Protein AF-A0A936ANW8-F1 (afdb_monomer)

pLDDT: mean 78.65, std 13.29, range [48.34, 96.19]

Radius of gyration: 29.64 Å; Cα contacts (8 Å, |Δi|>4): 29; chains: 1; bounding box: 87×62×58 Å

Foldseek 3Di:
DDDDDDDDDDDDDDDDDDDDDDDDDDDWDADPVGDTDQPDDLVVDWDDDPNHTDDDPDDDGPPDPDPPDDDDDDDDDDPPPPQDPVNVVVVVVVVD

Secondary structure (DSSP, 8-state):
----------PPPPPP-------------B-TTSPBP----GGG--EEETTEEE---------SS---S----------SS-S-HHHHHHHHHH--

Solvent-accessible surface area (backbone atoms only — not comparable to full-atom values): 7340 Å² total; per-residue (Å²): 139,83,84,83,82,81,82,76,76,82,72,82,79,85,78,88,83,87,88,82,89,85,85,85,83,89,84,86,52,62,52,98,88,67,50,76,61,68,85,78,57,72,89,80,59,84,48,67,55,100,86,40,82,49,86,81,92,77,82,81,68,89,67,64,102,62,80,84,62,88,79,86,82,84,84,88,78,87,81,86,72,80,71,49,80,68,55,54,52,51,53,55,63,74,75,108

Mean predicted aligned error: 15.37 Å

Sequence (96 aa):
MSAQEVIQEPKPAITLRLETDLVSIDVTVIDRQGNYIRDMKPDEFTLYEDGKPRKIDFFTTNDSLTLTRPLAVVFALDTSGSLKPEESRTLHQAAM

Structure (mmCIF, N/CA/C/O backbone):
data_AF-A0A936ANW8-F1
#
_entry.id   AF-A0A936ANW8-F1
#
loop_
_atom_site.group_PDB
_atom_site.id
_atom_site.type_symbol
_atom_site.label_atom_id
_atom_site.label_alt_id
_atom_site.label_comp_id
_atom_site.label_asym_id
_atom_site.label_entity_id
_atom_site.label_seq_id
_atom_site.pdbx_PDB_ins_code
_atom_site.Cartn_x
_atom_site.Cartn_y
_atom_site.Cartn_z
_atom_site.occupancy
_atom_site.B_iso_or_equiv
_atom_site.auth_seq_id
_atom_site.auth_comp_id
_atom_site.auth_asym_id
_atom_site.auth_atom_id
_atom_site.pdbx_PDB_model_num
ATOM 1 N N . MET A 1 1 ? -55.950 42.801 21.485 1.00 48.34 1 MET A N 1
ATOM 2 C CA . MET A 1 1 ? -54.923 41.947 22.116 1.00 48.34 1 MET A CA 1
ATOM 3 C C . MET A 1 1 ? -54.037 41.441 20.995 1.00 48.34 1 MET A C 1
ATOM 5 O O . MET A 1 1 ? -54.538 40.704 20.159 1.00 48.34 1 MET A O 1
ATOM 9 N N . SER A 1 2 ? -52.798 41.924 20.902 1.00 48.56 2 SER A N 1
ATOM 10 C CA . SER A 1 2 ? -51.866 41.573 19.821 1.00 48.56 2 SER A CA 1
ATOM 11 C C . SER A 1 2 ? -50.792 40.647 20.379 1.00 48.56 2 SER A C 1
ATOM 13 O O . SER A 1 2 ? -50.127 41.008 21.347 1.00 48.56 2 SER A O 1
ATOM 15 N N . ALA A 1 3 ? -50.653 39.456 19.798 1.00 61.25 3 ALA A N 1
ATOM 16 C CA . ALA A 1 3 ? -49.563 38.540 20.103 1.00 61.25 3 ALA A CA 1
ATOM 17 C C . ALA A 1 3 ? -48.296 39.022 19.382 1.00 61.25 3 ALA A C 1
ATOM 19 O O . ALA A 1 3 ? -48.319 39.237 18.172 1.00 61.25 3 ALA A O 1
ATOM 20 N N . GLN A 1 4 ? -47.214 39.232 20.131 1.00 58.31 4 GLN A N 1
ATOM 21 C CA . GLN A 1 4 ? -45.885 39.440 19.563 1.00 58.31 4 GLN A CA 1
ATOM 22 C C . GLN A 1 4 ? -45.288 38.075 19.228 1.00 58.31 4 GLN A C 1
ATOM 24 O O . GLN A 1 4 ? -45.110 37.231 20.104 1.00 58.31 4 GLN A O 1
ATOM 29 N N . GLU A 1 5 ? -45.001 37.867 17.950 1.00 65.50 5 GLU A N 1
ATOM 30 C CA . GLU A 1 5 ? -44.247 36.725 17.459 1.00 65.50 5 GLU A CA 1
ATOM 31 C C . GLU A 1 5 ? -42.766 36.957 17.778 1.00 65.50 5 GLU A C 1
ATOM 33 O O . GLU A 1 5 ? -42.144 37.902 17.290 1.00 65.50 5 GLU A O 1
ATOM 38 N N . VAL A 1 6 ? -42.218 36.141 18.678 1.00 61.47 6 VAL A N 1
ATOM 39 C CA . VAL A 1 6 ? -40.806 36.205 19.062 1.00 61.47 6 VAL A CA 1
ATOM 40 C C . VAL A 1 6 ? -39.981 35.632 17.914 1.00 61.47 6 VAL A C 1
ATOM 42 O O . VAL A 1 6 ? -39.940 34.418 17.714 1.00 61.47 6 VAL A O 1
ATOM 45 N N . ILE A 1 7 ? -39.316 36.508 17.162 1.00 62.31 7 ILE A N 1
ATOM 46 C CA . ILE A 1 7 ? -38.343 36.114 16.142 1.00 62.31 7 ILE A CA 1
ATOM 47 C C . ILE A 1 7 ? -37.118 35.562 16.882 1.00 62.31 7 ILE A C 1
ATOM 49 O O . ILE A 1 7 ? -36.367 36.310 17.505 1.00 62.31 7 ILE A O 1
ATOM 53 N N . GLN A 1 8 ? -36.946 34.241 16.866 1.00 64.19 8 GLN A N 1
ATOM 54 C CA . GLN A 1 8 ? -35.744 33.594 17.390 1.00 64.19 8 GLN A CA 1
ATOM 55 C C . GLN A 1 8 ? -34.591 33.817 16.406 1.00 64.19 8 GLN A C 1
ATOM 57 O O . GLN A 1 8 ? -34.680 33.417 15.245 1.00 64.19 8 GLN A O 1
ATOM 62 N N . GLU A 1 9 ? -33.509 34.451 16.859 1.00 71.38 9 GLU A N 1
ATOM 63 C CA . GLU A 1 9 ? -32.289 34.585 16.059 1.00 71.38 9 GLU A CA 1
ATOM 64 C C . GLU A 1 9 ? -31.665 33.199 15.798 1.00 71.38 9 GLU A C 1
ATOM 66 O O . GLU A 1 9 ? -31.536 32.393 16.729 1.00 71.38 9 GLU A O 1
ATOM 71 N N . PRO A 1 10 ? -31.263 32.886 14.551 1.00 69.75 10 PRO A N 1
ATOM 72 C CA . PRO A 1 10 ? -30.645 31.609 14.234 1.00 69.75 10 PRO A CA 1
ATOM 73 C C . PRO A 1 10 ? -29.278 31.518 14.918 1.00 69.75 10 PRO A C 1
ATOM 75 O O . PRO A 1 10 ? -28.334 32.234 14.585 1.00 69.75 10 PRO A O 1
ATOM 78 N N . LYS A 1 11 ? -29.171 30.611 15.891 1.00 74.06 11 LYS A N 1
ATOM 79 C CA . LYS A 1 11 ? -27.916 30.300 16.578 1.00 74.06 11 LYS A CA 1
ATOM 80 C C . LYS A 1 11 ? -26.887 29.819 15.541 1.00 74.06 11 LYS A C 1
ATOM 82 O O . LYS A 1 11 ? -27.215 28.915 14.769 1.00 74.06 11 LYS A O 1
ATOM 87 N N . PRO A 1 12 ? -25.663 30.378 15.500 1.00 72.94 12 PRO A N 1
ATOM 88 C CA . PRO A 1 12 ? -24.676 29.984 14.505 1.00 72.94 12 PRO A CA 1
ATOM 89 C C . PRO A 1 12 ? -24.368 28.490 14.637 1.00 72.94 12 PRO A C 1
ATOM 91 O O . PRO A 1 12 ? -24.051 27.997 15.723 1.00 72.94 12 PRO A O 1
ATOM 94 N N . ALA A 1 13 ? -24.504 27.764 13.527 1.00 78.50 13 ALA A N 1
ATOM 95 C CA . ALA A 1 13 ? -24.202 26.344 13.463 1.00 78.50 13 ALA A CA 1
ATOM 96 C C . ALA A 1 13 ? -22.695 26.131 13.670 1.00 78.50 13 ALA A C 1
ATOM 98 O O . ALA A 1 13 ? -21.866 26.689 12.949 1.00 78.50 13 ALA A O 1
ATOM 99 N N . ILE A 1 14 ? -22.335 25.320 14.664 1.00 81.88 14 ILE A N 1
ATOM 100 C CA . ILE A 1 14 ? -20.943 24.943 14.915 1.00 81.88 14 ILE A CA 1
ATOM 101 C C . ILE A 1 14 ? -20.499 24.035 13.763 1.00 81.88 14 ILE A C 1
ATOM 103 O O . ILE A 1 14 ? -21.048 22.951 13.581 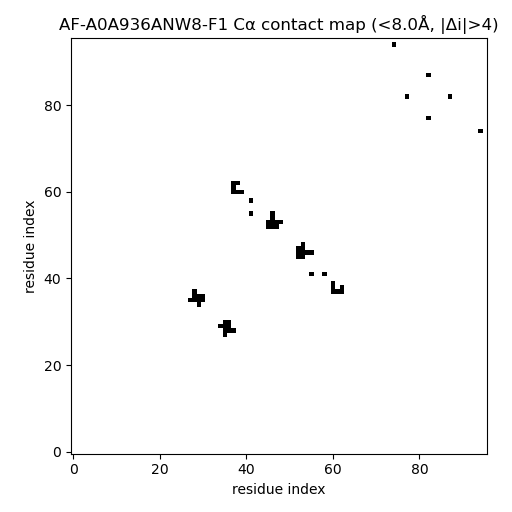1.00 81.88 14 ILE A O 1
ATOM 107 N N . THR A 1 15 ? -19.516 24.480 12.980 1.00 82.81 15 THR A N 1
ATOM 108 C CA . THR A 1 15 ? -18.925 23.683 11.896 1.00 82.81 15 THR A CA 1
ATOM 109 C C . THR A 1 15 ? -17.670 22.992 12.416 1.00 82.81 15 THR A C 1
ATOM 111 O O . THR A 1 15 ? -16.715 23.661 12.806 1.00 82.81 15 THR A O 1
ATOM 114 N N . LEU A 1 16 ? -17.664 21.658 12.429 1.00 85.69 16 LEU A N 1
ATOM 115 C CA . LEU A 1 16 ? -16.488 20.861 12.776 1.00 85.69 16 LEU A CA 1
ATOM 116 C C . LEU A 1 16 ? -15.660 20.611 11.506 1.00 85.69 16 LEU A C 1
ATOM 118 O O . LEU A 1 16 ? -16.175 20.058 10.536 1.00 85.69 16 LEU A O 1
ATOM 122 N N . ARG A 1 17 ? -14.383 21.003 11.509 1.00 82.00 17 ARG A N 1
ATOM 123 C CA . ARG A 1 17 ? -13.422 20.703 10.438 1.00 82.00 17 ARG A CA 1
ATOM 124 C C . ARG A 1 17 ? -12.315 19.825 11.015 1.00 82.00 17 ARG A C 1
ATOM 126 O O . ARG A 1 17 ? -11.723 20.186 12.025 1.00 82.00 17 ARG A O 1
ATOM 133 N N . LEU A 1 18 ? -12.074 18.680 10.382 1.00 84.38 18 LEU A N 1
ATOM 134 C CA . LEU A 1 18 ? -11.023 17.734 10.750 1.00 84.38 18 LEU A CA 1
ATOM 135 C C . LEU A 1 18 ? -9.997 17.675 9.618 1.00 84.38 18 LEU A C 1
ATOM 137 O O . LEU A 1 18 ? -10.370 17.479 8.462 1.00 84.38 18 LEU A O 1
ATOM 141 N N . GLU A 1 19 ? -8.726 17.845 9.962 1.00 84.38 19 GLU A N 1
ATOM 142 C CA . GLU A 1 19 ? -7.589 17.634 9.065 1.00 84.38 19 GLU A CA 1
ATOM 143 C C . GLU A 1 19 ? -6.913 16.320 9.463 1.00 84.38 19 GLU A C 1
ATOM 145 O O . GLU A 1 19 ? -6.728 16.047 10.649 1.00 84.38 19 GLU A O 1
ATOM 150 N N . THR A 1 20 ? -6.617 15.473 8.480 1.00 82.56 20 THR A N 1
ATOM 151 C CA . THR A 1 20 ? -5.977 14.172 8.688 1.00 82.56 20 THR A CA 1
ATOM 152 C C . THR A 1 20 ? -4.975 13.918 7.577 1.00 82.56 20 THR A C 1
ATOM 154 O O . THR A 1 20 ? -5.257 14.199 6.411 1.00 82.56 20 THR A O 1
ATOM 157 N N . ASP A 1 21 ? -3.839 13.334 7.943 1.00 83.38 21 ASP A N 1
ATOM 158 C CA . ASP A 1 21 ? -2.826 12.903 6.991 1.00 83.38 21 ASP A CA 1
ATOM 159 C C . ASP A 1 21 ? -3.148 11.488 6.512 1.00 83.38 21 ASP A C 1
ATOM 161 O O . ASP A 1 21 ? -3.387 10.581 7.312 1.00 83.38 21 ASP A O 1
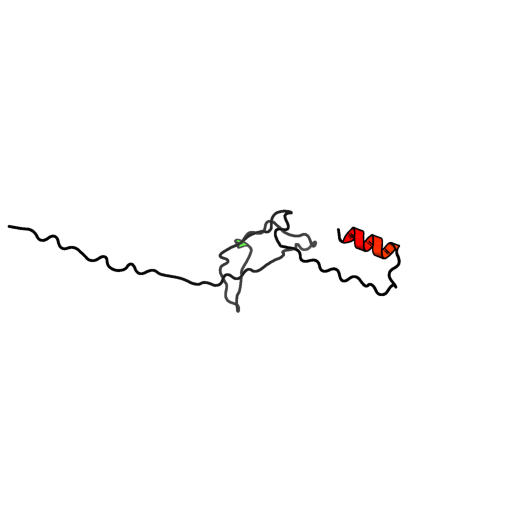ATOM 165 N N . LEU A 1 22 ? -3.176 11.302 5.194 1.00 87.44 22 LEU A N 1
ATOM 166 C CA . LEU A 1 22 ? -3.329 9.990 4.578 1.00 87.44 22 LEU A CA 1
ATOM 167 C C . LEU A 1 22 ? -1.952 9.490 4.149 1.00 87.44 22 LEU A C 1
ATOM 169 O O . LEU A 1 22 ? -1.296 10.098 3.305 1.00 87.44 22 LEU A O 1
ATOM 173 N N . VAL A 1 23 ? -1.533 8.359 4.715 1.00 89.62 23 VAL A N 1
ATOM 174 C CA . VAL A 1 23 ? -0.266 7.701 4.381 1.00 89.62 23 VAL A CA 1
ATOM 175 C C . VAL A 1 23 ? -0.563 6.455 3.554 1.00 89.62 23 VAL A C 1
ATOM 177 O O . VAL A 1 23 ? -1.319 5.587 3.983 1.00 89.62 23 VAL A O 1
ATOM 180 N N . SER A 1 24 ? 0.021 6.374 2.357 1.00 89.00 24 SER A N 1
ATOM 181 C CA . SER A 1 24 ? -0.105 5.216 1.462 1.00 89.00 24 SER A CA 1
ATOM 182 C C . SER A 1 24 ? 1.143 4.342 1.544 1.00 89.00 24 SER A 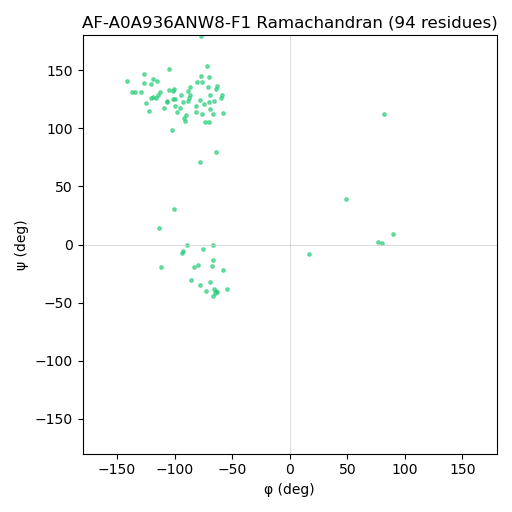C 1
ATOM 184 O O . SER A 1 24 ? 2.259 4.854 1.468 1.00 89.00 24 SER A O 1
ATOM 186 N N . ILE A 1 25 ? 0.951 3.030 1.689 1.00 89.06 25 ILE A N 1
ATOM 187 C CA . ILE A 1 25 ? 2.027 2.036 1.773 1.00 89.06 25 ILE A CA 1
ATOM 188 C C . ILE A 1 25 ? 1.846 1.036 0.634 1.00 89.06 25 ILE A C 1
ATOM 190 O O . ILE A 1 25 ? 0.785 0.426 0.504 1.00 89.06 25 ILE A O 1
ATOM 194 N N . ASP A 1 26 ? 2.895 0.843 -0.162 1.00 88.56 26 ASP A N 1
ATOM 195 C CA . ASP A 1 26 ? 2.913 -0.149 -1.232 1.00 88.56 26 ASP A CA 1
ATOM 196 C C . ASP A 1 26 ? 3.529 -1.459 -0.742 1.00 88.56 26 ASP A C 1
ATOM 198 O O . ASP A 1 26 ? 4.632 -1.477 -0.193 1.00 88.56 26 ASP A O 1
ATOM 202 N N . VAL A 1 27 ? 2.826 -2.569 -0.970 1.00 89.00 27 VAL A N 1
ATOM 203 C CA . VAL A 1 27 ? 3.262 -3.908 -0.561 1.00 89.00 27 VAL A CA 1
ATOM 204 C C . VAL A 1 27 ? 3.234 -4.846 -1.763 1.00 89.00 27 VAL A C 1
ATOM 206 O O . VAL A 1 27 ? 2.314 -4.812 -2.576 1.00 89.00 27 VAL A O 1
ATOM 209 N N . THR A 1 28 ? 4.255 -5.694 -1.877 1.00 90.12 28 THR A N 1
ATOM 210 C CA . THR A 1 28 ? 4.325 -6.777 -2.865 1.00 90.12 28 THR A CA 1
ATOM 211 C C . THR A 1 28 ? 4.421 -8.105 -2.131 1.00 90.12 28 THR A C 1
ATOM 21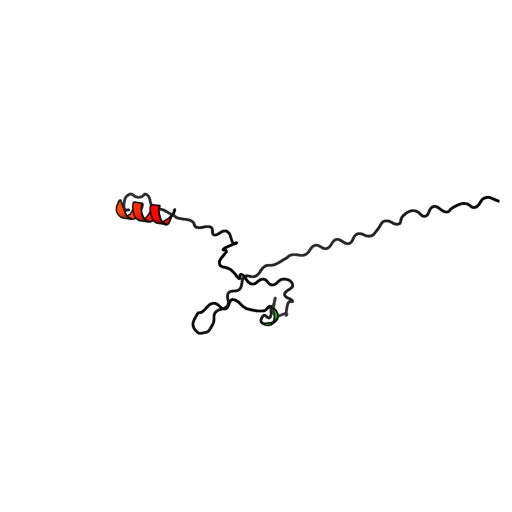3 O O . THR A 1 28 ? 5.296 -8.277 -1.285 1.00 90.12 28 THR A O 1
ATOM 216 N N . VAL A 1 29 ? 3.530 -9.041 -2.461 1.00 90.75 29 VAL A N 1
ATOM 217 C CA . VAL A 1 29 ? 3.479 -10.370 -1.844 1.00 90.75 29 VAL A CA 1
ATOM 218 C C . VAL A 1 29 ? 3.865 -11.422 -2.881 1.00 90.75 29 VAL A C 1
ATOM 220 O O . VAL A 1 29 ? 3.352 -11.423 -4.003 1.00 90.75 29 VAL A O 1
ATOM 223 N N . ILE A 1 30 ? 4.780 -12.313 -2.501 1.00 93.50 30 ILE A N 1
ATOM 224 C CA . ILE A 1 30 ? 5.245 -13.434 -3.323 1.00 93.50 30 ILE A CA 1
ATOM 225 C C . ILE A 1 30 ? 5.108 -14.748 -2.555 1.00 93.50 30 ILE A C 1
ATOM 227 O O . ILE A 1 30 ? 5.270 -14.781 -1.333 1.00 93.50 30 ILE A O 1
ATOM 231 N N . ASP A 1 31 ? 4.816 -15.831 -3.271 1.00 93.06 31 ASP A N 1
ATOM 232 C CA . ASP A 1 31 ? 4.841 -17.178 -2.710 1.00 93.06 31 ASP A CA 1
ATOM 233 C C . ASP A 1 31 ? 6.282 -17.714 -2.575 1.00 93.06 31 ASP A C 1
ATOM 235 O O . ASP A 1 31 ? 7.270 -17.067 -2.934 1.00 93.06 31 ASP A O 1
ATOM 239 N N . ARG A 1 32 ? 6.418 -18.940 -2.058 1.00 95.88 32 ARG A N 1
ATOM 240 C CA . ARG A 1 32 ? 7.729 -19.593 -1.885 1.00 95.88 32 ARG A CA 1
ATOM 241 C C . ARG A 1 32 ? 8.416 -19.954 -3.204 1.00 95.88 32 ARG A C 1
ATOM 243 O O . ARG A 1 32 ? 9.609 -20.241 -3.198 1.00 95.88 32 ARG A O 1
ATOM 250 N N . GLN A 1 33 ? 7.669 -20.005 -4.298 1.00 95.88 33 GLN A N 1
ATOM 251 C CA . GLN A 1 33 ? 8.152 -20.306 -5.640 1.00 95.88 33 GLN A CA 1
ATOM 252 C C . GLN A 1 33 ? 8.508 -19.026 -6.419 1.00 95.88 33 GLN A C 1
ATOM 254 O O . GLN A 1 33 ? 9.061 -19.122 -7.512 1.00 95.88 33 GLN A O 1
ATOM 259 N N . GLY A 1 34 ? 8.244 -17.844 -5.850 1.00 92.81 34 GLY A N 1
ATOM 260 C CA . GLY A 1 34 ? 8.500 -16.540 -6.456 1.00 92.81 34 GLY A CA 1
ATOM 261 C C . GLY A 1 34 ? 7.340 -15.993 -7.291 1.00 92.81 34 GLY A C 1
ATOM 262 O O . GLY A 1 34 ? 7.517 -14.983 -7.972 1.00 92.81 34 GLY A O 1
ATOM 263 N N . ASN A 1 35 ? 6.158 -16.614 -7.259 1.00 90.69 35 ASN A N 1
ATOM 264 C CA . ASN A 1 35 ? 4.996 -16.099 -7.976 1.00 90.69 35 ASN A CA 1
ATOM 265 C C . ASN A 1 35 ? 4.326 -14.974 -7.184 1.00 90.69 35 ASN A C 1
ATOM 267 O O . ASN A 1 35 ? 4.153 -15.065 -5.969 1.00 90.69 35 ASN A O 1
ATOM 271 N N . TYR A 1 36 ? 3.893 -13.929 -7.890 1.00 89.12 36 TYR A N 1
ATOM 272 C CA . TYR A 1 36 ? 3.116 -12.844 -7.297 1.00 89.12 36 TYR A CA 1
ATOM 273 C C . TYR A 1 36 ? 1.719 -13.306 -6.894 1.00 89.12 36 TYR A C 1
ATOM 275 O O . TYR A 1 36 ? 0.969 -13.823 -7.728 1.00 89.12 36 TYR A O 1
ATOM 283 N N . ILE A 1 37 ? 1.356 -13.017 -5.648 1.00 89.00 37 ILE A N 1
ATOM 284 C CA . ILE A 1 37 ? 0.008 -13.2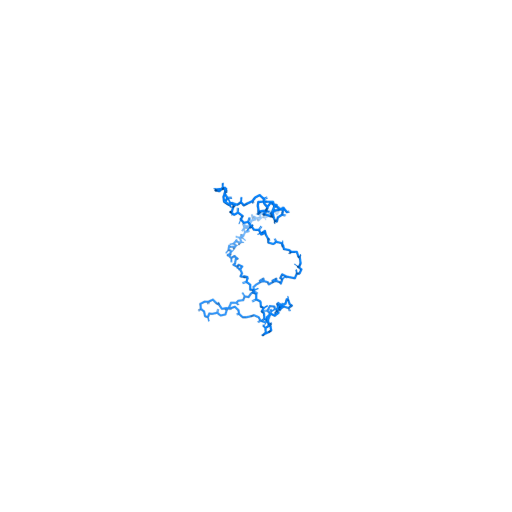24 -5.126 1.00 89.00 37 ILE A CA 1
ATOM 285 C C . ILE A 1 37 ? -0.774 -11.919 -5.306 1.00 89.00 37 ILE A C 1
ATOM 287 O O . ILE A 1 37 ? -0.326 -10.861 -4.864 1.00 89.00 37 ILE A O 1
ATOM 291 N N . ARG A 1 38 ? -1.907 -11.972 -6.015 1.00 84.75 38 ARG A N 1
ATOM 292 C CA . ARG A 1 38 ? -2.651 -10.773 -6.463 1.00 84.75 38 ARG A CA 1
ATOM 293 C C . ARG A 1 38 ? -4.005 -10.591 -5.780 1.00 84.75 38 ARG A C 1
ATOM 295 O O . ARG A 1 38 ? -4.540 -9.489 -5.771 1.00 84.75 38 ARG A O 1
ATOM 302 N N . ASP A 1 39 ? -4.538 -11.651 -5.194 1.00 85.31 39 ASP A N 1
ATOM 303 C CA . ASP A 1 39 ? -5.889 -11.767 -4.643 1.00 85.31 39 ASP A CA 1
ATOM 304 C C . ASP A 1 39 ? -5.934 -11.612 -3.114 1.00 85.31 39 ASP A C 1
ATOM 306 O O . ASP A 1 39 ? -6.794 -12.180 -2.442 1.00 85.31 39 ASP A O 1
ATOM 310 N N . MET A 1 40 ? -5.008 -10.823 -2.563 1.00 89.19 40 MET A N 1
ATOM 311 C CA . MET A 1 40 ? -4.905 -10.611 -1.121 1.00 89.19 40 MET A CA 1
ATOM 312 C C . MET A 1 40 ? -6.071 -9.784 -0.577 1.00 89.19 40 MET A C 1
ATOM 314 O O . MET A 1 40 ? -6.537 -8.830 -1.207 1.00 89.19 40 MET A O 1
ATOM 318 N N . LYS A 1 41 ? -6.507 -10.124 0.633 1.00 90.12 41 LYS A N 1
ATOM 319 C CA . LYS A 1 41 ? -7.590 -9.459 1.359 1.00 90.12 41 LYS A CA 1
ATOM 320 C C . LYS A 1 41 ? -7.030 -8.579 2.477 1.00 90.12 41 LYS A C 1
ATOM 322 O O . LYS A 1 41 ? -5.995 -8.917 3.045 1.00 90.12 41 LYS A O 1
ATOM 327 N N . PRO A 1 42 ? -7.722 -7.489 2.858 1.00 89.38 42 PRO A N 1
ATOM 328 C CA . PRO A 1 42 ? -7.279 -6.616 3.950 1.00 89.38 42 PRO A CA 1
ATOM 329 C C . PRO A 1 42 ? -7.026 -7.380 5.258 1.00 89.38 42 PRO A C 1
ATOM 331 O O . PRO A 1 42 ? -6.059 -7.108 5.961 1.00 89.38 42 PRO A O 1
ATOM 334 N N . ASP A 1 43 ? -7.876 -8.366 5.546 1.00 92.44 43 ASP A N 1
ATOM 335 C CA . ASP A 1 43 ? -7.889 -9.173 6.772 1.00 92.44 43 ASP A CA 1
ATOM 336 C C . ASP A 1 43 ? -6.647 -10.073 6.920 1.00 92.44 43 ASP A C 1
ATOM 338 O O . ASP A 1 43 ? -6.397 -10.633 7.986 1.00 92.44 43 ASP A O 1
ATOM 342 N N . GLU A 1 44 ? -5.870 -10.226 5.846 1.00 93.00 44 GLU A N 1
ATOM 343 C CA . GLU A 1 44 ? -4.624 -10.995 5.806 1.00 93.00 44 GLU A CA 1
ATOM 344 C C . GLU A 1 44 ? -3.401 -10.131 6.166 1.00 93.00 44 GLU A C 1
ATOM 346 O O . GLU A 1 44 ? -2.277 -10.635 6.215 1.00 93.00 44 GLU A O 1
ATOM 351 N N . PHE A 1 45 ? -3.608 -8.841 6.458 1.00 93.12 45 PHE A N 1
ATOM 352 C CA . PHE A 1 45 ? -2.568 -7.903 6.868 1.00 93.12 45 PHE A CA 1
ATOM 353 C C . PHE A 1 45 ? -2.782 -7.402 8.295 1.00 93.12 45 PHE A C 1
ATOM 355 O O . PHE A 1 45 ? -3.882 -7.029 8.699 1.00 93.12 45 PHE A O 1
ATOM 362 N N . THR A 1 46 ? -1.673 -7.269 9.021 1.00 94.31 46 THR A N 1
ATOM 363 C CA . THR A 1 46 ? -1.624 -6.524 10.280 1.00 94.31 46 THR A CA 1
ATOM 364 C C . THR A 1 46 ? -0.583 -5.426 10.149 1.00 94.31 46 THR A C 1
ATOM 366 O O . THR A 1 46 ? 0.607 -5.706 10.000 1.00 94.31 46 THR A O 1
ATOM 369 N N . LEU A 1 47 ? -1.026 -4.171 10.202 1.00 93.50 47 LEU A N 1
ATOM 370 C CA . LEU A 1 47 ? -0.135 -3.018 10.178 1.00 93.50 47 LEU A CA 1
ATOM 371 C C . LEU A 1 47 ? 0.287 -2.668 11.605 1.00 93.50 47 LEU A C 1
ATOM 373 O O . LEU A 1 47 ? -0.559 -2.550 12.491 1.00 93.50 47 LEU A O 1
ATOM 377 N N . TYR A 1 48 ? 1.583 -2.459 11.814 1.00 95.19 48 TYR A N 1
ATOM 378 C CA . TYR A 1 48 ? 2.123 -1.930 13.061 1.00 95.19 48 TYR A CA 1
ATOM 379 C C . TYR A 1 48 ? 2.871 -0.629 12.791 1.00 95.19 48 TYR A C 1
ATOM 381 O O . TYR A 1 48 ? 3.645 -0.542 11.842 1.00 95.19 48 TYR A O 1
ATOM 389 N N . GLU A 1 49 ? 2.678 0.348 13.665 1.00 91.62 49 GLU A N 1
ATOM 390 C CA . GLU A 1 49 ? 3.422 1.606 13.703 1.00 91.62 49 GLU A CA 1
ATOM 391 C C . GLU A 1 49 ? 4.013 1.739 15.104 1.00 91.62 49 GLU A C 1
ATOM 393 O O . GLU A 1 49 ? 3.287 1.645 16.096 1.00 91.62 49 GLU A O 1
ATOM 398 N N . ASP A 1 50 ? 5.339 1.847 15.196 1.00 94.06 50 ASP A N 1
ATOM 399 C CA . ASP A 1 50 ? 6.074 1.866 16.468 1.00 94.06 50 ASP A CA 1
ATOM 400 C C . ASP A 1 50 ? 5.676 0.725 17.426 1.00 94.06 50 ASP A C 1
ATOM 402 O O . ASP A 1 50 ? 5.525 0.896 18.638 1.00 94.06 50 ASP A O 1
ATOM 406 N N . GLY A 1 51 ? 5.445 -0.464 16.860 1.00 94.81 51 GLY A N 1
ATOM 407 C CA . GLY A 1 51 ? 5.039 -1.661 17.600 1.00 94.81 51 GLY A CA 1
ATOM 408 C C . GLY A 1 51 ? 3.569 -1.690 18.035 1.00 94.81 51 GLY A C 1
ATOM 409 O O . GLY A 1 51 ? 3.146 -2.658 18.666 1.00 94.81 51 GLY A O 1
ATOM 410 N N . LYS A 1 52 ? 2.764 -0.680 17.691 1.00 96.19 52 LYS A N 1
ATOM 411 C CA . LYS A 1 52 ? 1.326 -0.640 17.989 1.00 96.19 52 LYS A CA 1
ATOM 412 C C . LYS A 1 52 ? 0.513 -1.022 16.752 1.00 96.19 52 LYS A C 1
ATOM 414 O O . LYS A 1 52 ? 0.791 -0.490 15.679 1.00 96.19 52 LYS A O 1
ATOM 419 N N . PRO A 1 53 ? -0.501 -1.895 16.872 1.00 95.31 53 PRO A N 1
ATOM 420 C CA . PRO A 1 53 ? -1.359 -2.230 15.744 1.00 95.31 53 PRO A CA 1
ATOM 421 C C . PRO A 1 53 ? -2.126 -0.991 15.26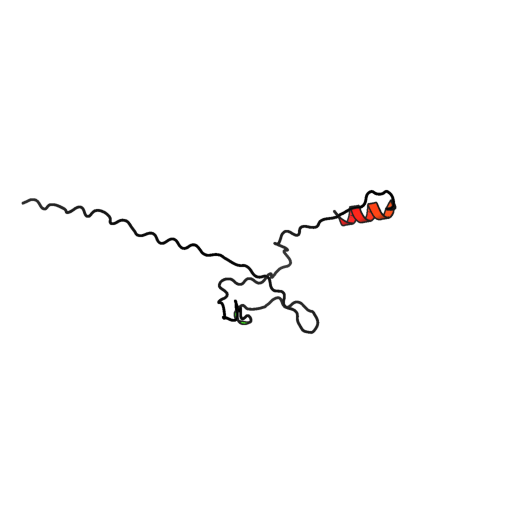7 1.00 95.31 53 PRO A C 1
ATOM 423 O O . PRO A 1 53 ? -2.662 -0.221 16.069 1.00 95.31 53 PRO A O 1
ATOM 426 N N . ARG A 1 54 ? -2.182 -0.812 13.950 1.00 92.94 54 ARG A N 1
ATOM 427 C CA . ARG A 1 54 ? -2.897 0.262 13.264 1.00 92.94 54 ARG A CA 1
ATOM 428 C C . ARG A 1 54 ? -3.961 -0.334 12.362 1.00 92.94 54 ARG A C 1
ATOM 430 O O . ARG A 1 54 ? -3.764 -1.373 11.735 1.00 92.94 54 ARG A O 1
ATOM 437 N N . LYS A 1 55 ? -5.099 0.347 12.301 1.00 92.00 55 LYS A N 1
ATOM 438 C CA . LYS A 1 55 ? -6.182 -0.016 11.396 1.00 92.00 55 LYS A CA 1
ATOM 439 C C . LYS A 1 55 ? -5.820 0.413 9.974 1.00 92.00 55 LYS A C 1
ATOM 441 O O . LYS A 1 55 ? -5.290 1.501 9.774 1.00 92.00 55 LYS A O 1
ATOM 446 N N . ILE A 1 56 ? -6.139 -0.439 9.008 1.00 93.12 56 ILE A N 1
ATOM 447 C CA . ILE A 1 56 ? -6.081 -0.113 7.584 1.00 93.12 56 ILE A CA 1
ATOM 448 C C . ILE A 1 56 ? -7.453 0.450 7.200 1.00 93.12 56 ILE A C 1
ATOM 450 O O . ILE A 1 56 ? -8.447 -0.274 7.240 1.00 93.12 56 ILE A O 1
ATOM 454 N N . ASP A 1 57 ? -7.529 1.745 6.890 1.00 90.62 57 ASP A N 1
ATOM 455 C CA . ASP A 1 57 ? -8.796 2.393 6.516 1.00 90.62 57 ASP A CA 1
ATOM 456 C C . ASP A 1 57 ? -9.115 2.262 5.020 1.00 90.62 57 ASP A C 1
ATOM 458 O O . ASP A 1 57 ? -10.284 2.165 4.649 1.00 90.62 57 ASP A O 1
ATOM 462 N N . PHE A 1 58 ? -8.085 2.202 4.171 1.00 89.62 58 PHE A N 1
ATOM 463 C CA . PHE A 1 58 ? -8.215 2.008 2.729 1.00 89.62 58 PHE A CA 1
ATOM 464 C C . PHE A 1 58 ? -7.302 0.878 2.272 1.00 89.62 58 PHE A C 1
ATOM 466 O O . PHE A 1 58 ? -6.116 0.856 2.597 1.00 89.62 58 PHE A O 1
ATOM 473 N N . PHE A 1 59 ? -7.855 -0.046 1.493 1.00 90.44 59 PHE A N 1
ATOM 474 C CA . PHE A 1 59 ? -7.113 -1.149 0.904 1.00 90.44 59 PHE A CA 1
ATOM 475 C C . PHE A 1 59 ? -7.505 -1.284 -0.562 1.00 90.44 59 PHE A C 1
ATOM 477 O O . PHE A 1 59 ? -8.688 -1.302 -0.898 1.00 90.44 59 PHE A O 1
ATOM 484 N N . THR A 1 60 ? -6.503 -1.374 -1.427 1.00 86.06 60 THR A N 1
ATOM 485 C CA . THR A 1 60 ? -6.685 -1.594 -2.857 1.00 86.06 60 THR A CA 1
ATOM 486 C C . THR A 1 60 ? -5.667 -2.620 -3.312 1.00 86.06 60 THR A C 1
ATOM 488 O O . THR A 1 60 ? -4.479 -2.500 -3.014 1.00 86.06 60 THR A O 1
ATOM 491 N N . THR A 1 61 ? -6.121 -3.629 -4.044 1.00 80.69 61 THR A N 1
ATOM 492 C CA . THR A 1 61 ? -5.220 -4.483 -4.808 1.00 80.69 61 THR A CA 1
ATOM 493 C C . THR A 1 61 ? -5.003 -3.830 -6.163 1.00 80.69 61 THR A C 1
ATOM 495 O O . THR A 1 61 ? -5.942 -3.337 -6.789 1.00 80.69 61 THR A O 1
ATOM 498 N N . ASN A 1 62 ? -3.753 -3.791 -6.624 1.00 68.75 62 ASN A N 1
ATOM 499 C CA . ASN A 1 62 ? -3.474 -3.456 -8.018 1.00 68.75 62 ASN A CA 1
ATOM 500 C C . ASN A 1 62 ? -3.779 -4.706 -8.850 1.00 68.75 62 ASN A C 1
ATOM 502 O O . ASN A 1 62 ? -2.872 -5.411 -9.289 1.00 68.75 62 ASN A O 1
ATOM 506 N N . ASP A 1 63 ? -5.062 -5.031 -8.977 1.00 59.66 63 ASP A N 1
ATOM 507 C CA . ASP A 1 63 ? -5.504 -5.975 -9.987 1.00 59.66 63 ASP A CA 1
ATOM 508 C C . ASP A 1 63 ? -5.524 -5.245 -11.336 1.00 59.66 63 ASP A C 1
ATOM 510 O O . ASP A 1 63 ? -5.833 -4.056 -11.400 1.00 59.66 63 ASP A O 1
ATOM 514 N N . SER A 1 64 ? -5.198 -5.953 -12.409 1.00 51.19 64 SER A N 1
ATOM 515 C CA . SER A 1 64 ? -5.059 -5.445 -13.780 1.00 51.19 64 SER A CA 1
ATOM 516 C C . SER A 1 64 ? -3.722 -4.774 -14.125 1.00 51.19 64 SER A C 1
ATOM 518 O O . SER A 1 64 ? -3.392 -3.679 -13.679 1.00 51.19 64 SER A O 1
ATOM 520 N N . LEU A 1 65 ? -2.973 -5.454 -15.003 1.00 51.62 65 LEU A N 1
ATOM 521 C CA . LEU A 1 65 ? -2.529 -5.100 -16.375 1.00 51.62 65 LEU A CA 1
ATOM 522 C C . LEU A 1 65 ? -2.585 -3.639 -16.891 1.00 51.62 65 LEU A C 1
ATOM 524 O O . LEU A 1 65 ? -2.062 -3.347 -17.962 1.00 51.62 65 LEU A O 1
AT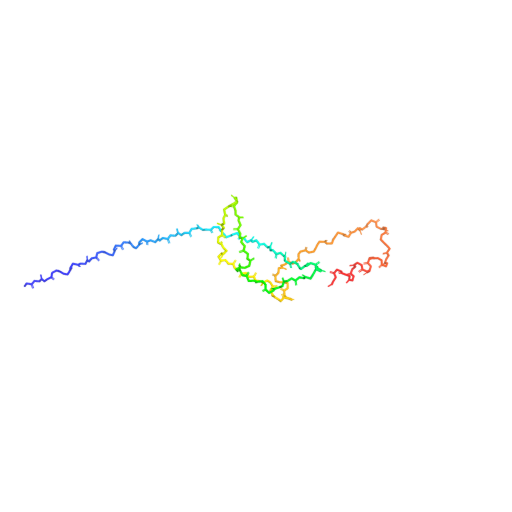OM 528 N N . THR A 1 66 ? -3.182 -2.715 -16.161 1.00 49.00 66 THR A N 1
ATOM 529 C CA . THR A 1 66 ? -3.169 -1.273 -16.363 1.00 49.00 66 THR A CA 1
ATOM 530 C C . THR A 1 66 ? -2.190 -0.679 -15.362 1.00 49.00 66 THR A C 1
ATOM 532 O O . THR A 1 66 ? -2.507 -0.486 -14.191 1.00 49.00 66 THR A O 1
ATOM 535 N N . LEU A 1 67 ? -0.971 -0.405 -15.825 1.00 53.31 67 LEU A N 1
ATOM 536 C CA . LEU A 1 67 ? 0.016 0.394 -15.104 1.00 53.31 67 LEU A CA 1
ATOM 537 C C . LEU A 1 67 ? -0.527 1.827 -14.944 1.00 53.31 67 LEU A C 1
ATOM 539 O O . LEU A 1 67 ? -0.177 2.724 -15.700 1.00 53.31 67 LEU A O 1
ATOM 543 N N . THR A 1 68 ? -1.414 2.053 -13.973 1.00 51.44 68 THR A N 1
ATOM 544 C CA . THR A 1 68 ? -1.972 3.386 -13.674 1.00 51.44 68 THR A CA 1
ATOM 545 C C . THR A 1 68 ? -0.964 4.272 -12.930 1.00 51.44 68 THR A C 1
ATOM 547 O O . THR A 1 68 ? -1.224 5.445 -12.677 1.00 51.44 68 THR A O 1
ATOM 550 N N . ARG A 1 69 ? 0.213 3.736 -12.575 1.00 57.66 69 ARG A N 1
ATOM 551 C CA . ARG A 1 69 ? 1.317 4.524 -12.020 1.00 57.66 69 ARG A CA 1
ATOM 552 C C . ARG A 1 69 ? 2.172 5.068 -13.164 1.00 57.66 69 ARG A C 1
ATOM 554 O O . ARG A 1 69 ? 2.641 4.264 -13.969 1.00 57.66 69 ARG A O 1
ATOM 561 N N . PRO A 1 70 ? 2.415 6.390 -13.235 1.00 58.00 70 PRO A N 1
ATOM 562 C CA . PRO A 1 70 ? 3.333 6.956 -14.213 1.00 58.00 70 PRO A CA 1
ATOM 563 C C . PRO A 1 70 ? 4.720 6.328 -14.037 1.00 58.00 70 PRO A C 1
ATOM 565 O O . PRO A 1 70 ? 5.371 6.529 -13.012 1.00 58.00 70 PRO A O 1
ATOM 568 N N . LEU A 1 71 ? 5.170 5.547 -15.018 1.00 66.19 71 LEU A N 1
ATOM 569 C CA . LEU A 1 71 ? 6.541 5.053 -15.055 1.00 66.19 71 LEU A CA 1
ATOM 570 C C . LEU A 1 71 ? 7.428 6.158 -15.635 1.00 66.19 71 LEU A C 1
ATOM 572 O O . LEU A 1 71 ? 7.296 6.511 -16.805 1.00 66.19 71 LEU A O 1
ATOM 576 N N . ALA A 1 72 ? 8.334 6.701 -14.823 1.00 74.94 72 ALA A N 1
ATOM 577 C CA . ALA A 1 72 ? 9.373 7.604 -15.304 1.00 74.94 72 ALA A CA 1
ATOM 578 C C . ALA A 1 72 ? 10.622 6.787 -15.663 1.00 74.94 72 ALA A C 1
ATOM 580 O O . ALA A 1 72 ? 11.329 6.308 -14.778 1.00 74.94 72 ALA A O 1
ATOM 581 N N . VAL A 1 73 ? 10.889 6.620 -16.960 1.00 80.31 73 VAL A N 1
ATOM 582 C CA . VAL A 1 73 ? 12.118 5.987 -17.464 1.00 80.31 73 VAL A CA 1
ATOM 583 C C . VAL A 1 73 ? 13.092 7.082 -17.891 1.00 80.31 73 VAL A C 1
ATOM 585 O O . VAL A 1 73 ? 12.742 7.940 -18.698 1.00 80.31 73 VAL A O 1
ATOM 588 N N . VAL A 1 74 ? 14.315 7.059 -17.358 1.00 83.12 74 VAL A N 1
ATOM 589 C CA . VAL A 1 74 ? 15.393 7.975 -17.760 1.00 83.12 74 VAL A CA 1
ATOM 590 C C . VAL A 1 74 ? 16.438 7.188 -18.538 1.00 83.12 74 VAL A C 1
ATOM 592 O O . VAL A 1 74 ? 17.075 6.289 -17.993 1.00 83.12 74 VAL A O 1
ATOM 595 N N . PHE A 1 75 ? 16.634 7.550 -19.804 1.00 78.75 75 PHE A N 1
ATOM 596 C CA . PHE A 1 75 ? 17.709 7.017 -20.633 1.00 78.75 75 PHE A CA 1
ATOM 597 C C . PHE A 1 75 ? 18.878 7.999 -20.645 1.00 78.75 75 PHE A C 1
ATOM 599 O O . PHE A 1 75 ? 18.765 9.106 -21.170 1.00 78.75 75 PHE A O 1
ATOM 606 N N . ALA A 1 76 ? 20.013 7.593 -20.081 1.00 80.75 76 ALA A N 1
ATOM 607 C CA . ALA A 1 76 ? 21.274 8.297 -20.268 1.00 80.75 76 ALA A CA 1
ATOM 608 C C . ALA A 1 76 ? 21.998 7.669 -21.465 1.00 80.75 76 ALA A C 1
ATOM 610 O O . ALA A 1 76 ? 22.455 6.530 -21.385 1.00 80.75 76 ALA A O 1
ATOM 611 N N . LEU A 1 77 ? 22.060 8.393 -22.583 1.00 77.25 77 LEU A N 1
ATOM 612 C CA . LEU A 1 77 ? 22.763 7.955 -23.787 1.00 77.25 77 LEU A CA 1
ATOM 613 C C . LEU A 1 77 ? 24.115 8.663 -23.864 1.00 77.25 77 LEU A C 1
ATOM 615 O O . LEU A 1 77 ? 24.179 9.892 -23.822 1.00 77.25 77 LEU A O 1
ATOM 619 N N . ASP A 1 78 ? 25.187 7.884 -23.975 1.00 74.88 78 ASP A N 1
ATOM 620 C CA . ASP A 1 78 ? 26.523 8.412 -24.233 1.00 74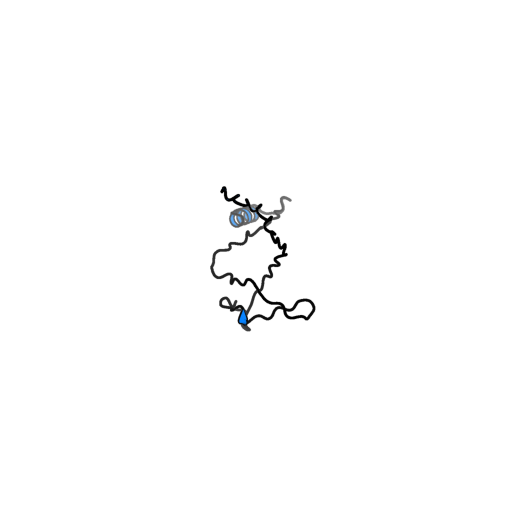.88 78 ASP A CA 1
ATOM 621 C C . ASP A 1 78 ? 26.607 8.926 -25.685 1.00 74.88 78 ASP A C 1
ATOM 623 O O . ASP A 1 78 ? 26.133 8.273 -26.610 1.00 74.88 78 ASP A O 1
ATOM 627 N N . THR A 1 79 ? 27.197 10.101 -25.910 1.00 70.75 79 THR A N 1
ATOM 628 C CA . THR A 1 79 ? 27.455 10.653 -27.254 1.00 70.75 79 THR A CA 1
ATOM 629 C C . THR A 1 79 ? 28.952 10.742 -27.568 1.00 70.75 79 THR A C 1
ATOM 631 O O . THR A 1 79 ? 29.336 11.417 -28.520 1.00 70.75 79 THR A O 1
ATOM 634 N N . SER A 1 80 ? 29.814 10.074 -26.788 1.00 75.06 80 SER A N 1
ATOM 635 C CA . SER A 1 80 ? 31.285 10.148 -26.864 1.00 75.06 80 SER A CA 1
ATOM 636 C C . SER A 1 80 ? 31.919 9.582 -28.147 1.00 75.06 80 SER A C 1
ATOM 638 O O . SER A 1 80 ? 33.138 9.620 -28.300 1.00 75.06 80 SER A O 1
ATOM 640 N N . GLY A 1 81 ? 31.120 9.071 -29.090 1.00 65.75 81 GLY A N 1
ATOM 641 C CA . GLY A 1 81 ? 31.596 8.538 -30.373 1.00 65.75 81 GLY A CA 1
ATOM 642 C C . GLY A 1 81 ? 32.153 7.110 -30.317 1.00 65.75 81 GLY A C 1
ATOM 643 O O . GLY A 1 81 ? 32.569 6.594 -31.351 1.00 65.75 81 GLY A O 1
ATOM 644 N N . SER A 1 82 ? 32.144 6.460 -29.147 1.00 68.94 82 SER A N 1
ATOM 645 C CA . SER A 1 82 ? 32.518 5.043 -28.987 1.00 68.94 82 SER A CA 1
ATOM 646 C C . SER A 1 82 ? 31.379 4.064 -29.299 1.00 68.94 82 SER A C 1
ATOM 648 O O . SER A 1 82 ? 31.643 2.898 -29.592 1.00 68.94 82 SER A O 1
ATOM 650 N N . LEU A 1 83 ? 30.129 4.544 -29.285 1.00 69.75 83 LEU A N 1
ATOM 651 C CA . LEU A 1 83 ? 28.962 3.774 -29.704 1.00 69.75 83 LEU A CA 1
ATOM 652 C C . LEU A 1 83 ? 28.998 3.560 -31.209 1.00 69.75 83 LEU A C 1
ATOM 654 O O . LEU A 1 83 ? 29.013 4.512 -31.999 1.00 69.75 83 LEU A O 1
ATOM 658 N N . LYS A 1 84 ? 28.972 2.296 -31.612 1.00 77.88 84 LYS A N 1
ATOM 659 C CA . LYS A 1 84 ? 28.948 1.954 -33.024 1.00 77.88 84 LYS A CA 1
ATOM 660 C C . LYS A 1 84 ? 27.576 2.293 -33.633 1.00 77.88 84 LYS A C 1
ATOM 662 O O . LYS A 1 84 ? 26.562 2.310 -32.926 1.00 77.88 84 LYS A O 1
ATOM 667 N N . PRO A 1 85 ? 27.493 2.559 -34.948 1.00 72.19 85 PRO A N 1
ATOM 668 C CA . PRO A 1 85 ? 26.238 2.922 -35.614 1.00 72.19 85 PRO A CA 1
ATOM 669 C C . PRO A 1 85 ? 25.104 1.888 -35.486 1.00 72.19 85 PRO A C 1
ATOM 671 O O . PRO A 1 85 ? 23.938 2.218 -35.700 1.00 72.19 85 PRO A O 1
ATOM 674 N N . GLU A 1 86 ? 25.418 0.627 -35.205 1.00 75.12 86 GLU A N 1
ATOM 675 C CA . GLU A 1 86 ? 24.448 -0.434 -34.925 1.00 75.12 86 GLU A CA 1
ATOM 676 C C . GLU A 1 86 ? 23.878 -0.364 -33.497 1.00 75.12 86 GLU A C 1
ATOM 678 O O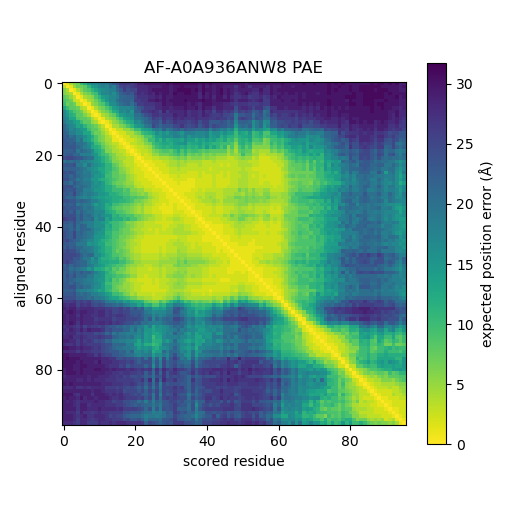 . GLU A 1 86 ? 22.687 -0.611 -33.292 1.00 75.12 86 GLU A O 1
ATOM 683 N N . GLU A 1 87 ? 24.690 0.042 -32.521 1.00 70.62 87 GLU A N 1
ATOM 684 C CA . GLU A 1 87 ? 24.297 0.170 -31.114 1.00 70.62 87 GLU A CA 1
ATOM 685 C C . GLU A 1 87 ? 23.384 1.387 -30.927 1.00 70.62 87 GLU A C 1
ATOM 687 O O . GLU A 1 87 ? 22.357 1.296 -30.255 1.00 70.62 87 GLU A O 1
ATOM 692 N N . SER A 1 88 ? 23.680 2.497 -31.615 1.00 67.50 88 SER A N 1
ATOM 693 C CA . SER A 1 88 ? 22.834 3.698 -31.599 1.00 67.50 88 SER A CA 1
ATOM 694 C C . SER A 1 88 ? 21.460 3.468 -32.235 1.00 67.50 88 SER A C 1
ATOM 696 O O . SER A 1 88 ? 20.453 3.944 -31.710 1.00 67.50 88 SER A O 1
ATOM 698 N N . ARG A 1 89 ? 21.382 2.688 -33.323 1.00 75.81 89 ARG A N 1
ATOM 699 C CA . ARG A 1 89 ? 20.098 2.299 -33.937 1.00 75.81 89 ARG A CA 1
ATOM 700 C C . ARG A 1 89 ? 19.266 1.415 -33.016 1.00 75.81 89 ARG A C 1
ATOM 702 O O . ARG A 1 89 ? 18.061 1.624 -32.916 1.00 75.81 89 ARG A O 1
ATOM 709 N N . THR A 1 90 ? 19.905 0.466 -32.339 1.00 77.44 90 THR A N 1
ATOM 710 C CA . THR A 1 90 ? 19.226 -0.452 -31.415 1.00 77.44 90 THR A CA 1
ATOM 711 C C . THR A 1 90 ? 18.680 0.298 -30.198 1.00 77.44 90 THR A C 1
ATOM 713 O O . THR A 1 90 ? 17.520 0.121 -29.836 1.00 77.44 90 THR A O 1
ATOM 716 N N . LEU A 1 91 ? 19.476 1.201 -29.611 1.00 75.88 91 LEU A N 1
ATOM 717 C CA . LEU A 1 91 ? 19.045 2.049 -28.494 1.00 75.88 91 LEU A CA 1
ATOM 718 C C . LEU A 1 91 ? 17.904 2.994 -28.888 1.00 75.88 91 LEU A C 1
ATOM 720 O O . LEU A 1 91 ? 16.955 3.153 -28.127 1.00 75.88 91 LEU A O 1
ATOM 724 N N . HIS A 1 92 ? 17.959 3.587 -30.086 1.00 71.94 92 HIS A N 1
ATOM 725 C CA . HIS A 1 92 ? 16.886 4.450 -30.584 1.00 71.94 92 HIS A CA 1
ATOM 726 C C . HIS A 1 92 ? 15.568 3.689 -30.790 1.00 71.94 92 HIS A C 1
ATOM 728 O O . HIS A 1 92 ? 14.510 4.209 -30.453 1.00 71.94 92 HIS A O 1
ATOM 734 N N . GLN A 1 93 ? 15.626 2.454 -31.299 1.00 73.19 93 GLN A N 1
ATOM 735 C CA . GLN A 1 93 ? 14.443 1.603 -31.468 1.00 73.19 93 GLN A CA 1
ATOM 736 C C . GLN A 1 93 ? 13.846 1.125 -30.140 1.00 73.19 93 GLN A C 1
ATOM 738 O O . GLN A 1 93 ? 12.639 0.948 -30.069 1.00 73.19 93 GLN A O 1
ATOM 743 N N . ALA A 1 94 ? 14.664 0.914 -29.107 1.00 71.88 94 ALA A N 1
ATOM 744 C CA . ALA A 1 94 ? 14.199 0.453 -27.796 1.00 71.88 94 ALA A CA 1
ATOM 745 C C . ALA A 1 94 ? 13.602 1.570 -26.916 1.00 71.88 94 ALA A C 1
ATOM 747 O O . ALA A 1 94 ? 12.942 1.275 -25.923 1.00 71.88 94 ALA A O 1
ATOM 748 N N . ALA A 1 95 ? 13.877 2.836 -27.245 1.00 67.56 95 ALA A N 1
ATOM 749 C CA . ALA A 1 95 ? 13.392 4.006 -26.513 1.00 67.56 95 ALA A CA 1
ATOM 750 C C . ALA A 1 95 ? 12.084 4.601 -27.080 1.00 67.56 95 ALA A C 1
ATOM 752 O O . ALA A 1 95 ? 11.537 5.525 -26.475 1.00 67.56 95 ALA A O 1
ATOM 753 N N . MET A 1 96 ? 11.620 4.107 -28.234 1.00 61.06 96 MET A N 1
ATOM 754 C CA . MET A 1 96 ? 10.312 4.403 -28.843 1.00 61.06 96 MET A CA 1
ATOM 755 C C . MET A 1 96 ? 9.306 3.311 -28.478 1.00 61.06 96 MET A C 1
ATOM 757 O O . MET A 1 96 ? 8.116 3.659 -28.317 1.00 61.06 96 MET A O 1
#